Protein AF-A0A964MYG3-F1 (afdb_monomer_lite)

pLDDT: mean 88.91, std 10.72, range [57.62, 98.38]

Structure (mmCIF, N/CA/C/O backbone):
data_AF-A0A964MYG3-F1
#
_entry.id   AF-A0A964MYG3-F1
#
loop_
_atom_site.group_PDB
_atom_site.id
_atom_site.type_symbol
_atom_site.label_atom_id
_atom_site.label_alt_id
_atom_site.label_comp_id
_atom_site.label_asym_id
_atom_site.label_entity_id
_atom_site.label_seq_id
_atom_site.pdbx_PDB_ins_code
_atom_site.Cartn_x
_atom_site.Cartn_y
_atom_site.Cartn_z
_atom_site.occupancy
_atom_site.B_iso_or_equiv
_atom_site.auth_seq_id
_atom_site.auth_comp_id
_atom_site.auth_asym_id
_atom_site.auth_atom_id
_atom_site.pdbx_PDB_model_num
ATOM 1 N N . MET A 1 1 ? -3.605 -13.552 17.989 1.00 86.81 1 MET A N 1
ATOM 2 C CA . MET A 1 1 ? -2.666 -12.833 18.876 1.00 86.81 1 MET A CA 1
ATOM 3 C C . MET A 1 1 ? -3.352 -11.602 19.466 1.00 86.81 1 MET A C 1
ATOM 5 O O . MET A 1 1 ? -4.211 -11.042 18.786 1.00 86.81 1 MET A O 1
ATOM 9 N N . ARG A 1 2 ? -3.029 -11.218 20.711 1.00 92.75 2 ARG A N 1
ATOM 10 C CA . ARG A 1 2 ? -3.435 -9.932 21.303 1.00 92.75 2 ARG A CA 1
ATOM 11 C C . ARG A 1 2 ? -2.253 -8.973 21.215 1.00 92.75 2 ARG A C 1
ATOM 13 O O . ARG A 1 2 ? -1.173 -9.314 21.679 1.00 92.75 2 ARG A O 1
ATOM 20 N N . THR A 1 3 ? -2.466 -7.822 20.599 1.00 93.38 3 THR A N 1
ATOM 21 C CA . THR A 1 3 ? -1.456 -6.784 20.389 1.00 93.38 3 THR A CA 1
ATOM 22 C C . THR A 1 3 ? -2.061 -5.428 20.727 1.00 93.38 3 THR A C 1
ATOM 24 O O . THR A 1 3 ? -3.274 -5.243 20.608 1.00 93.38 3 THR A O 1
ATOM 27 N N . THR A 1 4 ? -1.215 -4.493 21.148 1.00 94.56 4 THR A N 1
ATOM 28 C CA . THR A 1 4 ? -1.571 -3.082 21.309 1.00 94.56 4 THR A CA 1
ATOM 29 C C . THR A 1 4 ? -0.782 -2.306 20.266 1.00 94.56 4 THR A C 1
ATOM 31 O O . THR A 1 4 ? 0.429 -2.485 20.167 1.00 94.56 4 THR A O 1
ATOM 34 N N . LEU A 1 5 ? -1.467 -1.490 19.471 1.00 93.94 5 LEU A N 1
ATOM 35 C CA . LEU A 1 5 ? -0.870 -0.670 18.423 1.00 93.94 5 LEU A CA 1
ATOM 36 C C . LEU A 1 5 ? -1.324 0.771 18.631 1.00 93.94 5 LEU A C 1
ATOM 38 O O . LEU A 1 5 ? -2.525 1.030 18.711 1.00 93.94 5 LEU A O 1
ATOM 42 N N . THR A 1 6 ? -0.371 1.690 18.714 1.00 96.88 6 THR A N 1
ATOM 43 C CA . THR A 1 6 ? -0.654 3.126 18.692 1.00 96.88 6 THR A CA 1
ATOM 44 C C . THR A 1 6 ? -0.891 3.549 17.245 1.00 96.88 6 THR A C 1
ATOM 46 O O . THR A 1 6 ? -0.105 3.192 16.371 1.00 96.88 6 THR A O 1
ATOM 49 N N . LEU A 1 7 ? -1.981 4.275 16.990 1.00 97.06 7 LEU A N 1
ATOM 50 C CA . LEU A 1 7 ? -2.366 4.749 15.661 1.00 97.06 7 LEU A CA 1
ATOM 51 C C . LEU A 1 7 ? -2.363 6.275 15.627 1.00 97.06 7 LEU A C 1
ATOM 53 O O . LEU A 1 7 ? -2.786 6.914 16.594 1.00 97.06 7 LEU A O 1
ATOM 57 N N . ASP A 1 8 ? -1.960 6.838 14.493 1.00 98.38 8 ASP A N 1
ATOM 58 C CA . ASP A 1 8 ? -2.132 8.263 14.233 1.00 98.38 8 ASP A CA 1
ATOM 59 C C . ASP A 1 8 ? -3.621 8.634 14.191 1.00 98.38 8 ASP A C 1
ATOM 61 O O . ASP A 1 8 ? -4.494 7.813 13.875 1.00 98.38 8 ASP A O 1
ATOM 65 N N . LYS A 1 9 ? -3.926 9.888 14.547 1.00 98.06 9 LYS A N 1
ATOM 66 C CA . LYS A 1 9 ? -5.309 10.363 14.728 1.00 98.06 9 LYS A CA 1
ATOM 67 C C . LYS A 1 9 ? -6.153 10.205 13.463 1.00 98.06 9 LYS A C 1
ATOM 69 O O . LYS A 1 9 ? -7.325 9.843 13.546 1.00 98.06 9 LYS A O 1
ATOM 74 N N . ASP A 1 10 ? -5.569 10.468 12.302 1.00 98.19 10 ASP A N 1
ATOM 75 C CA . ASP A 1 10 ? -6.223 10.350 11.000 1.00 98.19 10 ASP A CA 1
ATOM 76 C C . ASP A 1 10 ? -6.492 8.883 10.626 1.00 98.19 10 ASP A C 1
ATOM 78 O O . ASP A 1 10 ? -7.588 8.548 10.164 1.00 98.19 10 ASP A O 1
ATOM 82 N N . VAL A 1 11 ? -5.542 7.985 10.904 1.00 98.00 11 VAL A N 1
ATOM 83 C CA . VAL A 1 11 ? -5.693 6.544 10.667 1.00 98.00 11 VAL A CA 1
ATOM 84 C C . VAL A 1 11 ? -6.799 5.964 11.549 1.00 98.00 11 VAL A C 1
ATOM 86 O O . VAL A 1 11 ? -7.669 5.242 11.051 1.00 98.00 11 VAL A O 1
ATOM 89 N N . ALA A 1 12 ? -6.812 6.315 12.840 1.00 97.62 12 ALA A N 1
ATOM 90 C CA . ALA A 1 12 ? -7.852 5.894 13.776 1.00 97.62 12 ALA A CA 1
ATOM 91 C C . ALA A 1 12 ? -9.246 6.363 13.321 1.00 97.62 12 ALA A C 1
ATOM 93 O O . ALA A 1 12 ? -10.157 5.542 13.191 1.00 97.62 12 ALA A O 1
ATOM 94 N N . ALA A 1 13 ? -9.389 7.646 12.968 1.00 98.00 13 ALA A N 1
ATOM 95 C CA . ALA A 1 13 ? -10.651 8.206 12.482 1.00 98.00 13 ALA A CA 1
ATOM 96 C C . ALA A 1 13 ? -11.156 7.495 11.213 1.00 98.00 13 ALA A C 1
ATOM 98 O O . ALA A 1 13 ? -12.342 7.183 11.084 1.00 98.00 13 ALA A O 1
ATOM 99 N N . ARG A 1 14 ? -10.257 7.177 10.274 1.00 98.00 14 ARG A N 1
ATOM 100 C CA . ARG A 1 14 ? -10.614 6.474 9.033 1.00 98.00 14 ARG A CA 1
ATOM 101 C C . ARG A 1 14 ? -11.054 5.026 9.280 1.00 98.00 14 ARG A C 1
ATOM 103 O O . ARG A 1 14 ? -11.968 4.532 8.608 1.00 98.00 14 ARG A O 1
ATOM 110 N N . LEU A 1 15 ? -10.436 4.341 10.243 1.00 97.88 15 LEU A N 1
ATOM 111 C CA . LEU A 1 15 ? -10.843 2.996 10.658 1.00 97.88 15 LEU A CA 1
ATOM 112 C C . LEU A 1 15 ? -12.224 3.011 11.324 1.00 97.88 15 LEU A C 1
ATOM 114 O O . LEU A 1 15 ? -13.066 2.186 10.969 1.00 97.88 15 LEU A O 1
ATOM 118 N N . GLU A 1 16 ? -12.497 3.975 12.205 1.00 97.31 16 GLU A N 1
ATOM 119 C CA . GLU A 1 16 ? -13.811 4.147 12.843 1.00 97.31 16 GLU A CA 1
ATOM 120 C C . GLU A 1 16 ? -14.922 4.426 11.824 1.00 97.31 16 GLU A C 1
ATOM 122 O O . GLU A 1 16 ? -15.971 3.779 11.843 1.00 97.31 16 GLU A O 1
ATOM 127 N N . GLN A 1 17 ? -14.680 5.318 10.859 1.00 97.94 17 GLN A N 1
ATOM 128 C CA . GLN A 1 17 ? -15.620 5.559 9.759 1.00 97.94 17 GLN A CA 1
ATOM 129 C C . GLN A 1 17 ? -15.912 4.277 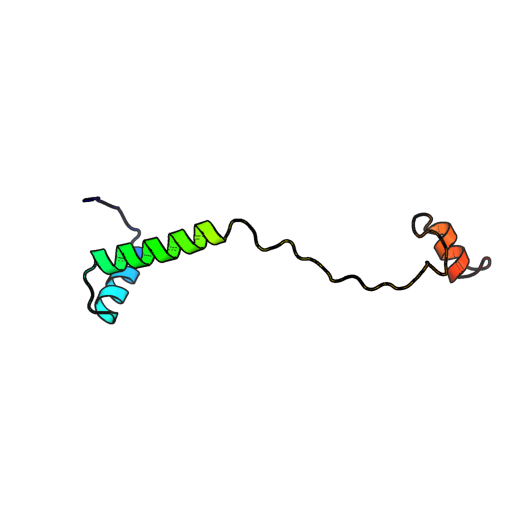8.969 1.00 97.94 17 GLN A C 1
ATOM 131 O O . GLN A 1 17 ? -17.055 4.011 8.589 1.00 97.94 17 GLN A O 1
ATOM 136 N N . THR A 1 18 ? -14.888 3.455 8.740 1.00 97.50 18 THR A N 1
ATOM 137 C CA . THR A 1 18 ? -15.030 2.192 8.010 1.00 97.50 18 THR A CA 1
ATOM 138 C C . THR A 1 18 ? -15.817 1.160 8.815 1.00 97.50 18 THR A C 1
ATOM 140 O O . THR A 1 18 ? -16.668 0.473 8.246 1.00 97.50 18 THR A O 1
ATOM 143 N N . VAL A 1 19 ? -15.592 1.082 10.129 1.00 98.00 19 VAL A N 1
ATOM 144 C CA . VAL A 1 19 ? -16.399 0.279 11.060 1.00 98.00 19 VAL A CA 1
ATOM 145 C C . VAL A 1 19 ? -17.865 0.681 10.984 1.00 98.00 19 VAL A C 1
ATOM 147 O O . VAL A 1 19 ? -18.713 -0.179 10.754 1.00 98.00 19 VAL A O 1
ATOM 150 N N . ASN A 1 20 ? -18.161 1.978 11.075 1.00 97.19 20 ASN A N 1
ATOM 151 C CA . ASN A 1 20 ? -19.531 2.492 11.025 1.00 97.19 20 ASN A CA 1
ATOM 152 C C . ASN A 1 20 ? -20.210 2.186 9.684 1.00 97.19 20 ASN A C 1
ATOM 154 O O . ASN A 1 20 ? -21.366 1.763 9.647 1.00 97.19 20 ASN A O 1
ATOM 158 N N . LYS A 1 21 ? -19.476 2.337 8.575 1.00 97.44 21 LYS A N 1
ATOM 159 C CA . LYS A 1 21 ? -19.987 2.072 7.225 1.00 97.44 21 LYS A CA 1
ATOM 160 C C . LYS A 1 21 ? -20.250 0.587 6.971 1.00 97.44 21 LYS A C 1
ATOM 162 O O . LYS A 1 21 ? -21.238 0.248 6.329 1.00 97.44 21 LYS A O 1
ATOM 167 N N . ARG A 1 22 ? -19.356 -0.295 7.429 1.00 95.62 22 ARG A N 1
ATOM 168 C CA . ARG A 1 22 ? -19.420 -1.742 7.152 1.00 95.62 22 ARG A CA 1
ATOM 169 C C . ARG A 1 22 ? -20.150 -2.541 8.230 1.00 95.62 22 ARG A C 1
ATOM 171 O O . ARG A 1 22 ? -20.482 -3.693 7.980 1.00 95.62 22 ARG A O 1
ATOM 178 N N . ARG A 1 23 ? -20.395 -1.948 9.404 1.00 96.81 23 ARG A N 1
ATOM 179 C CA . ARG A 1 23 ? -20.972 -2.602 10.591 1.00 96.81 23 ARG A CA 1
ATOM 180 C C . ARG A 1 23 ? -20.205 -3.866 10.998 1.00 96.81 23 ARG A C 1
ATOM 182 O O . ARG A 1 23 ? -20.794 -4.891 11.324 1.00 96.81 23 ARG A O 1
ATOM 189 N N . LEU A 1 24 ? -18.875 -3.784 10.965 1.00 96.88 24 LEU A N 1
ATOM 190 C CA . LEU A 1 24 ? -17.971 -4.871 11.346 1.00 96.88 24 LEU A CA 1
ATOM 191 C C . LEU A 1 24 ? -17.170 -4.500 12.599 1.00 96.88 24 LEU A C 1
ATOM 193 O O . LEU A 1 24 ? -16.883 -3.322 12.800 1.00 96.88 24 LEU A O 1
ATOM 197 N N . PRO A 1 25 ? -16.739 -5.478 13.415 1.00 97.31 25 PRO A N 1
ATOM 198 C CA . PRO A 1 25 ? -15.886 -5.206 14.568 1.00 97.31 25 PRO A CA 1
ATOM 199 C C . PRO A 1 25 ? -14.586 -4.490 14.173 1.00 97.31 25 PRO A C 1
ATOM 201 O O . PRO A 1 25 ? -13.964 -4.843 13.168 1.00 97.31 25 PRO A O 1
ATOM 204 N N . PHE A 1 26 ? -14.122 -3.554 15.009 1.00 95.50 26 PHE A N 1
ATOM 205 C CA . PHE A 1 26 ? -12.897 -2.772 14.769 1.00 95.50 26 PHE A CA 1
ATOM 206 C C . PHE A 1 26 ? -11.686 -3.653 14.436 1.00 95.50 26 PHE A C 1
ATOM 208 O O . PHE A 1 26 ? -10.986 -3.417 13.457 1.00 95.50 26 PHE A O 1
ATOM 215 N N . LYS A 1 27 ? -11.504 -4.753 15.176 1.00 95.62 27 LYS A N 1
ATOM 216 C CA . LYS A 1 27 ? -10.448 -5.744 14.920 1.00 95.62 27 LYS A CA 1
ATOM 217 C C . LYS A 1 27 ? -10.508 -6.337 13.507 1.00 95.62 27 LYS A C 1
ATOM 219 O O . LYS A 1 27 ? -9.462 -6.579 12.910 1.00 95.62 27 LYS A O 1
ATOM 224 N N . THR A 1 28 ? -11.701 -6.622 12.993 1.00 97.38 28 THR A N 1
ATOM 225 C CA . THR A 1 28 ? -11.870 -7.181 11.645 1.00 97.38 28 THR A CA 1
ATOM 226 C C . THR A 1 28 ? -11.445 -6.153 10.607 1.00 97.38 28 THR A C 1
ATOM 228 O O . THR A 1 28 ? -10.602 -6.452 9.769 1.00 97.38 28 THR A O 1
ATOM 231 N N . VAL A 1 29 ? -11.932 -4.916 10.743 1.00 97.81 29 VAL A N 1
ATOM 232 C CA . VAL A 1 29 ? -11.589 -3.811 9.839 1.00 97.81 29 VAL A CA 1
ATOM 233 C C . VAL A 1 29 ? -10.084 -3.531 9.828 1.00 97.81 29 VAL A C 1
ATOM 235 O O . VAL A 1 29 ? -9.503 -3.413 8.752 1.00 97.81 29 VAL A O 1
ATOM 238 N N . VAL A 1 30 ? -9.440 -3.488 11.000 1.00 96.94 30 VAL A N 1
ATOM 239 C CA . VAL A 1 30 ? -7.983 -3.301 11.117 1.00 96.94 30 VAL A CA 1
ATOM 240 C C . VAL A 1 30 ? -7.225 -4.418 10.409 1.00 96.94 30 VAL A C 1
ATOM 242 O O . VAL A 1 30 ? -6.347 -4.143 9.597 1.00 96.94 30 VAL A O 1
ATOM 245 N N . ASN A 1 31 ? -7.565 -5.680 10.677 1.00 97.06 31 ASN A N 1
ATOM 246 C CA . ASN A 1 31 ? -6.854 -6.800 10.064 1.00 97.06 31 ASN A CA 1
ATOM 247 C C . ASN A 1 31 ? -7.049 -6.851 8.546 1.00 97.06 31 ASN A C 1
ATOM 249 O O . ASN A 1 31 ? -6.099 -7.145 7.828 1.00 97.06 31 ASN A O 1
ATOM 253 N N . ASP A 1 32 ? -8.247 -6.553 8.046 1.00 97.62 32 ASP A N 1
ATOM 254 C CA . ASP A 1 32 ? -8.510 -6.531 6.605 1.00 97.62 32 ASP A CA 1
ATOM 255 C C . ASP A 1 32 ? -7.743 -5.402 5.913 1.00 97.62 32 ASP A C 1
ATOM 257 O O . ASP A 1 32 ? -7.135 -5.624 4.865 1.00 97.62 32 ASP A O 1
ATOM 261 N N . ALA A 1 33 ? -7.706 -4.214 6.525 1.00 97.06 33 ALA A N 1
ATOM 262 C CA . ALA A 1 33 ? -6.914 -3.094 6.032 1.00 97.06 33 ALA A CA 1
ATOM 263 C C . ALA A 1 33 ? -5.413 -3.427 6.009 1.00 97.06 33 ALA A C 1
ATOM 265 O O . ALA A 1 33 ? -4.752 -3.187 5.000 1.00 97.06 33 ALA A O 1
ATOM 266 N N . LEU A 1 34 ? -4.886 -4.034 7.079 1.00 96.75 34 LEU A N 1
ATOM 267 C CA . LEU A 1 34 ? -3.483 -4.446 7.155 1.00 96.75 34 LEU A CA 1
ATOM 268 C C . LEU A 1 34 ? -3.141 -5.511 6.109 1.00 96.75 34 LEU A C 1
ATOM 270 O O . LEU A 1 34 ? -2.132 -5.375 5.431 1.00 96.75 34 LEU A O 1
ATOM 274 N N . ARG A 1 35 ? -3.983 -6.535 5.915 1.00 97.31 35 ARG A N 1
ATOM 275 C CA . ARG A 1 35 ? -3.764 -7.554 4.871 1.00 97.31 35 ARG A CA 1
ATOM 276 C C . ARG A 1 35 ? -3.718 -6.940 3.477 1.00 97.31 35 ARG A C 1
ATOM 278 O O . ARG A 1 35 ? -2.840 -7.285 2.688 1.00 97.31 35 ARG A O 1
ATOM 285 N N . ALA A 1 36 ? -4.648 -6.032 3.180 1.00 96.06 36 ALA A N 1
ATOM 286 C CA . ALA A 1 36 ? -4.677 -5.332 1.902 1.00 96.06 36 ALA A CA 1
ATOM 287 C C . ALA A 1 36 ? -3.424 -4.463 1.713 1.00 96.06 36 ALA A C 1
ATOM 289 O O . ALA A 1 36 ? -2.808 -4.513 0.653 1.00 96.06 36 ALA A O 1
ATOM 290 N N . GLY A 1 37 ? -3.016 -3.721 2.747 1.00 94.19 37 GLY A N 1
ATOM 291 C CA . GLY A 1 37 ? -1.805 -2.900 2.728 1.00 94.19 37 GLY A CA 1
ATOM 292 C C . GLY A 1 37 ? -0.532 -3.723 2.527 1.00 94.19 37 GLY A C 1
ATOM 293 O O . GLY A 1 37 ? 0.246 -3.421 1.629 1.00 94.19 37 GLY A O 1
ATOM 294 N N . LEU A 1 38 ? -0.359 -4.804 3.293 1.00 95.19 38 LEU A N 1
ATOM 295 C CA . LEU A 1 38 ? 0.784 -5.715 3.161 1.00 95.19 38 LEU A CA 1
ATOM 296 C C . LEU A 1 38 ? 0.840 -6.342 1.764 1.00 95.19 38 LEU A C 1
ATOM 298 O O . LEU A 1 38 ? 1.889 -6.328 1.137 1.00 95.19 38 LEU A O 1
ATOM 302 N N . SER A 1 39 ? -0.305 -6.756 1.210 1.00 92.81 39 SER A N 1
ATOM 303 C CA . SER A 1 39 ? -0.367 -7.293 -0.158 1.00 92.81 39 SER A CA 1
ATOM 304 C C . SER A 1 39 ? 0.079 -6.283 -1.222 1.00 92.81 39 SER A C 1
ATOM 306 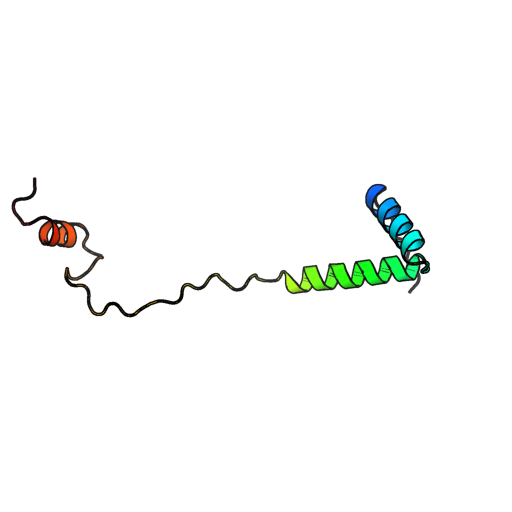O O . SER A 1 39 ? 0.575 -6.679 -2.273 1.00 92.81 39 SER A O 1
ATOM 308 N N . LEU A 1 40 ? -0.141 -4.983 -1.000 1.00 91.00 40 LEU A N 1
ATOM 309 C CA . LEU A 1 40 ? 0.316 -3.929 -1.909 1.00 91.00 40 LEU A CA 1
ATOM 310 C C . LEU A 1 40 ? 1.812 -3.659 -1.750 1.00 91.00 40 LEU A C 1
ATOM 312 O O . LEU A 1 40 ? 2.497 -3.484 -2.754 1.00 91.00 40 LEU A O 1
ATOM 316 N N . ILE A 1 41 ? 2.310 -3.660 -0.511 1.00 89.19 41 ILE A N 1
ATOM 317 C CA . ILE A 1 41 ? 3.739 -3.518 -0.211 1.00 89.19 41 ILE A CA 1
ATOM 318 C C . ILE A 1 41 ? 4.514 -4.661 -0.874 1.00 89.19 41 ILE A C 1
ATOM 320 O O . ILE A 1 41 ? 5.444 -4.392 -1.635 1.00 89.19 41 ILE A O 1
ATOM 324 N N . ASP A 1 42 ? 4.051 -5.900 -0.689 1.00 86.31 42 ASP A N 1
ATOM 325 C CA . ASP A 1 42 ? 4.651 -7.107 -1.265 1.00 86.31 42 ASP A CA 1
ATOM 326 C C . ASP A 1 42 ? 4.599 -7.109 -2.799 1.00 86.31 42 ASP A C 1
ATOM 328 O O . ASP A 1 42 ? 5.520 -7.579 -3.456 1.00 86.31 42 ASP A O 1
ATOM 332 N N . LYS A 1 43 ? 3.539 -6.551 -3.400 1.00 81.19 43 LYS A N 1
ATOM 333 C CA . LYS A 1 43 ? 3.431 -6.407 -4.863 1.00 81.19 43 LYS A CA 1
ATOM 334 C C . LYS A 1 43 ? 4.297 -5.288 -5.435 1.00 81.19 43 LYS A C 1
ATOM 336 O O . LYS A 1 43 ? 4.584 -5.312 -6.628 1.00 81.19 43 LYS A O 1
ATOM 341 N N . SER A 1 44 ? 4.690 -4.299 -4.634 1.00 65.00 44 SER A N 1
ATOM 342 C CA . SER A 1 44 ? 5.446 -3.138 -5.122 1.00 65.00 44 SER A CA 1
ATOM 343 C C . SER A 1 44 ? 6.923 -3.431 -5.415 1.00 65.00 44 SER A C 1
ATOM 345 O O . SER A 1 44 ? 7.646 -2.529 -5.833 1.00 65.00 44 SER A O 1
ATOM 347 N N . THR A 1 45 ? 7.376 -4.684 -5.286 1.00 62.34 45 THR A N 1
ATOM 348 C CA . THR A 1 45 ? 8.766 -5.124 -5.522 1.00 62.34 45 THR A CA 1
ATOM 349 C C . THR A 1 45 ? 9.208 -5.110 -6.995 1.00 62.34 45 THR A C 1
ATOM 351 O O . THR A 1 45 ? 10.092 -5.860 -7.394 1.00 62.34 45 THR A O 1
ATOM 354 N N . GLY A 1 46 ? 8.633 -4.235 -7.814 1.00 62.44 46 GLY A N 1
ATOM 35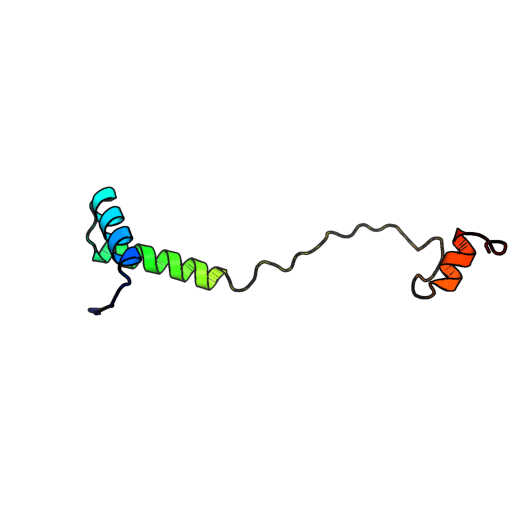5 C CA . GLY A 1 46 ? 9.059 -3.976 -9.180 1.00 62.44 46 GLY A CA 1
ATOM 356 C C . GLY A 1 46 ? 7.858 -3.783 -10.083 1.00 62.44 46 GLY A C 1
ATOM 357 O O . GLY A 1 46 ? 7.217 -4.752 -10.486 1.00 62.44 46 GLY A O 1
ATOM 358 N N . SER A 1 47 ? 7.584 -2.534 -10.474 1.00 65.56 47 SER A N 1
ATOM 359 C CA . SER A 1 47 ? 6.930 -2.347 -11.769 1.00 65.56 47 SER A CA 1
ATOM 360 C C . SER A 1 47 ? 7.783 -3.103 -12.791 1.00 65.56 47 SER A C 1
ATOM 362 O O . SER A 1 47 ? 9.011 -2.950 -12.745 1.00 65.56 47 SER A O 1
ATOM 364 N N . PRO A 1 48 ? 7.196 -3.928 -13.677 1.00 69.69 48 PRO A N 1
ATOM 365 C CA . PRO A 1 48 ? 7.977 -4.542 -14.737 1.00 69.69 48 PRO A CA 1
ATOM 366 C C . PRO A 1 48 ? 8.748 -3.428 -15.442 1.00 69.69 48 PRO A C 1
ATOM 368 O O . PRO A 1 48 ? 8.185 -2.358 -15.704 1.00 69.69 48 PRO A O 1
ATOM 371 N N . ALA A 1 49 ? 10.048 -3.645 -15.658 1.00 75.94 49 ALA A N 1
ATOM 372 C CA . ALA A 1 49 ? 10.876 -2.681 -16.364 1.00 75.94 49 ALA A CA 1
ATOM 373 C C . ALA A 1 49 ? 10.161 -2.304 -17.663 1.00 75.94 49 ALA A C 1
ATOM 375 O O . ALA A 1 49 ? 9.713 -3.184 -18.405 1.00 75.94 49 ALA A O 1
ATOM 376 N N . PHE A 1 50 ? 9.999 -1.002 -17.899 1.00 80.50 50 PHE A N 1
ATOM 377 C CA . PHE A 1 50 ? 9.360 -0.526 -19.114 1.00 80.50 50 PHE A CA 1
ATOM 378 C C . PHE A 1 50 ? 10.132 -1.082 -20.315 1.00 80.50 50 PHE A C 1
ATOM 380 O O . PHE A 1 50 ? 11.334 -0.848 -20.446 1.00 80.50 50 PHE A O 1
ATOM 387 N N . ARG A 1 51 ? 9.454 -1.860 -21.163 1.00 82.50 51 ARG A N 1
ATOM 388 C CA . ARG A 1 51 ? 10.056 -2.500 -22.333 1.00 82.50 51 ARG A CA 1
ATOM 389 C C . ARG A 1 51 ? 9.356 -1.998 -23.584 1.00 82.50 51 ARG A C 1
ATOM 391 O O . ARG A 1 51 ? 8.176 -2.270 -23.784 1.00 82.50 51 ARG A O 1
ATOM 398 N N . THR A 1 52 ? 10.095 -1.290 -24.428 1.00 87.81 52 THR A N 1
ATOM 399 C CA . THR A 1 52 ? 9.630 -0.911 -25.763 1.00 87.81 52 THR A CA 1
ATOM 400 C C . THR A 1 52 ? 9.684 -2.134 -26.673 1.00 87.81 52 THR A C 1
ATOM 402 O O . THR A 1 52 ? 10.717 -2.803 -26.754 1.00 87.81 52 THR A O 1
ATOM 405 N N . THR A 1 53 ? 8.588 -2.434 -27.370 1.00 90.19 53 THR A N 1
ATOM 406 C CA . THR A 1 53 ? 8.605 -3.417 -28.459 1.00 90.19 53 THR A CA 1
ATOM 407 C C . THR A 1 53 ? 9.364 -2.807 -29.632 1.00 90.19 53 THR A C 1
ATOM 409 O O . THR A 1 53 ? 8.897 -1.847 -30.239 1.00 90.19 53 THR A O 1
ATOM 412 N N . GLY A 1 54 ? 10.558 -3.330 -29.913 1.00 90.81 54 GLY A N 1
ATOM 413 C CA . GLY A 1 54 ? 11.336 -2.933 -31.084 1.00 90.81 54 GLY A CA 1
ATOM 414 C C . GLY A 1 54 ? 10.668 -3.373 -32.388 1.00 90.81 54 GLY A C 1
ATOM 415 O O . GLY A 1 54 ? 9.877 -4.317 -32.405 1.00 90.81 54 GLY A O 1
ATOM 416 N N . PHE A 1 55 ? 11.016 -2.694 -33.476 1.00 91.75 55 PHE A N 1
ATOM 417 C CA . PHE A 1 55 ? 10.639 -3.061 -34.837 1.00 91.75 55 PHE A CA 1
ATOM 418 C C . PHE A 1 55 ? 11.910 -3.186 -35.680 1.00 91.75 55 PHE A C 1
ATOM 420 O O . PHE A 1 55 ? 12.828 -2.381 -35.520 1.00 91.75 55 PHE A O 1
ATOM 427 N N . ASP A 1 56 ? 11.973 -4.199 -36.543 1.00 91.31 56 ASP A N 1
ATOM 428 C CA . ASP A 1 56 ? 13.109 -4.401 -37.442 1.00 91.31 56 ASP A CA 1
ATOM 429 C C . ASP A 1 56 ? 13.012 -3.432 -38.628 1.00 91.31 56 ASP A C 1
ATOM 431 O O . ASP A 1 56 ? 12.134 -3.557 -39.481 1.00 91.31 56 ASP A O 1
ATOM 435 N N . L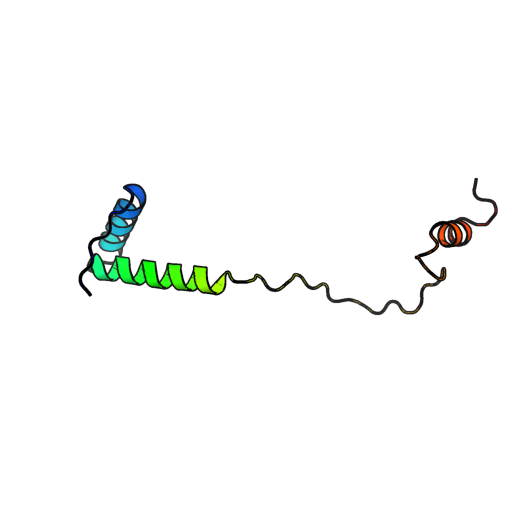EU A 1 57 ? 13.899 -2.436 -38.652 1.00 90.88 57 LEU A N 1
ATOM 436 C CA . LEU A 1 57 ? 13.997 -1.442 -39.725 1.00 90.88 57 LEU A CA 1
ATOM 437 C C . LEU A 1 57 ? 14.967 -1.870 -40.840 1.00 90.88 57 LEU A C 1
ATOM 439 O O . LEU A 1 57 ? 15.145 -1.129 -41.805 1.00 90.88 57 LEU A O 1
ATOM 443 N N . GLY A 1 58 ? 15.589 -3.047 -40.722 1.00 92.44 58 GLY A N 1
ATOM 444 C CA . GLY A 1 58 ? 16.681 -3.472 -41.587 1.00 92.44 58 GLY A CA 1
ATOM 445 C C . GLY A 1 58 ? 18.010 -2.764 -41.276 1.00 92.44 58 GLY A C 1
ATOM 446 O O . GLY A 1 58 ? 18.147 -2.076 -40.260 1.00 92.44 58 GLY A O 1
ATOM 447 N N . PRO A 1 59 ? 19.035 -2.954 -42.127 1.00 89.75 59 PRO A N 1
ATOM 448 C CA . PRO A 1 59 ? 20.344 -2.339 -41.933 1.00 89.75 59 PRO A CA 1
ATOM 449 C C . PRO A 1 59 ? 20.294 -0.815 -42.115 1.00 89.75 59 PRO A C 1
ATOM 451 O O . PRO A 1 59 ? 19.558 -0.294 -42.952 1.00 89.75 59 PRO A O 1
ATOM 454 N N . SER A 1 60 ? 21.137 -0.098 -41.367 1.00 88.81 60 SER A N 1
ATOM 455 C CA . SER A 1 60 ? 21.287 1.356 -41.497 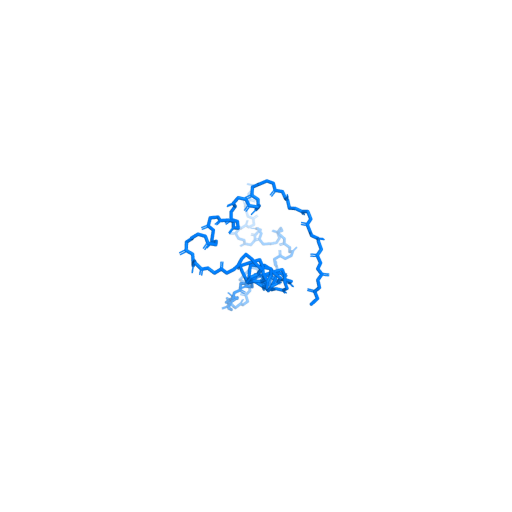1.00 88.81 60 SER A CA 1
ATOM 456 C C . SER A 1 60 ? 21.711 1.752 -42.916 1.00 88.81 60 SER A C 1
ATOM 458 O O . SER A 1 60 ? 22.725 1.274 -43.427 1.00 88.81 60 SER A O 1
ATOM 460 N N . LEU A 1 61 ? 20.971 2.678 -43.532 1.00 87.19 61 LEU A N 1
ATOM 461 C CA . LEU A 1 61 ? 21.260 3.198 -44.877 1.00 87.19 61 LEU A CA 1
ATOM 462 C C . LEU A 1 61 ? 22.513 4.086 -44.925 1.00 87.19 61 LEU A C 1
ATOM 464 O O . LEU A 1 61 ? 23.101 4.289 -45.989 1.00 87.19 61 LEU A O 1
ATOM 468 N N . VAL A 1 62 ? 22.918 4.618 -43.771 1.00 88.00 62 VAL A N 1
ATOM 469 C CA . VAL A 1 62 ? 24.037 5.561 -43.632 1.00 88.00 62 VAL A CA 1
ATOM 470 C C . VAL A 1 62 ? 25.282 4.920 -43.014 1.00 88.00 62 VAL A C 1
ATOM 472 O O . VAL A 1 62 ? 26.289 5.593 -42.832 1.00 88.00 62 VAL A O 1
ATOM 475 N N . GLY A 1 63 ? 25.249 3.611 -42.746 1.00 85.56 63 GLY A N 1
ATOM 476 C CA . GLY A 1 63 ? 26.343 2.894 -42.092 1.00 85.56 63 GLY A CA 1
ATOM 477 C C . GLY A 1 63 ? 26.277 2.975 -40.566 1.00 85.56 63 GLY A C 1
ATOM 478 O O . GLY A 1 63 ? 25.190 3.067 -39.989 1.00 85.56 63 GLY A O 1
ATOM 479 N N . SER A 1 64 ? 27.433 2.871 -39.907 1.00 87.50 64 SER A N 1
ATOM 480 C CA . SER A 1 64 ? 27.515 2.887 -38.442 1.00 87.50 64 SER A CA 1
ATOM 481 C C . SER A 1 64 ? 27.084 4.239 -37.877 1.00 87.50 64 SER A C 1
ATOM 483 O O . SER A 1 64 ? 27.584 5.271 -38.312 1.00 87.50 64 SER A O 1
ATOM 485 N N . LEU A 1 65 ? 26.199 4.225 -36.877 1.00 89.25 65 LEU A N 1
ATOM 486 C CA . LEU A 1 65 ? 25.775 5.433 -36.160 1.00 89.25 65 LEU A CA 1
ATOM 487 C C . LEU A 1 65 ? 26.747 5.843 -35.042 1.00 89.25 65 LEU A C 1
ATOM 489 O O . LEU A 1 65 ? 26.568 6.902 -34.446 1.00 89.25 65 LEU A O 1
ATOM 493 N N . ASP A 1 66 ? 27.776 5.034 -34.776 1.00 92.50 66 ASP A N 1
ATOM 494 C CA . ASP A 1 66 ? 28.824 5.364 -33.802 1.00 92.50 66 ASP A CA 1
ATOM 495 C C . ASP A 1 66 ? 29.808 6.420 -34.343 1.00 92.50 66 ASP A C 1
ATOM 497 O O . ASP A 1 66 ? 30.525 7.054 -33.570 1.00 92.50 66 ASP A O 1
ATOM 501 N N . ASP A 1 67 ? 29.825 6.641 -35.663 1.00 89.50 67 ASP A N 1
ATOM 502 C CA . ASP A 1 67 ? 30.550 7.735 -36.315 1.00 89.50 67 ASP A CA 1
ATOM 503 C C . ASP A 1 67 ? 29.575 8.840 -36.734 1.00 89.50 67 ASP A C 1
ATOM 505 O O . ASP A 1 67 ? 29.085 8.895 -37.864 1.00 89.50 67 ASP A O 1
ATOM 509 N N . VAL A 1 68 ? 29.291 9.742 -35.796 1.00 90.06 68 VAL A N 1
ATOM 510 C CA . VAL A 1 68 ? 28.375 10.868 -36.025 1.00 90.06 68 VAL A CA 1
ATOM 511 C C . VAL A 1 68 ? 28.838 11.741 -37.196 1.00 90.06 68 VAL A C 1
ATOM 513 O O . VAL A 1 68 ? 28.006 12.206 -37.972 1.00 90.06 68 VAL A O 1
ATOM 516 N N . HIS A 1 69 ? 30.148 11.949 -37.361 1.00 86.81 69 HIS A N 1
ATOM 517 C CA . HIS A 1 69 ? 30.673 12.801 -38.429 1.00 86.81 69 HIS A CA 1
ATOM 518 C C . HIS A 1 69 ? 30.465 12.163 -39.807 1.00 86.81 69 HIS A C 1
ATOM 520 O O . HIS A 1 69 ? 29.964 12.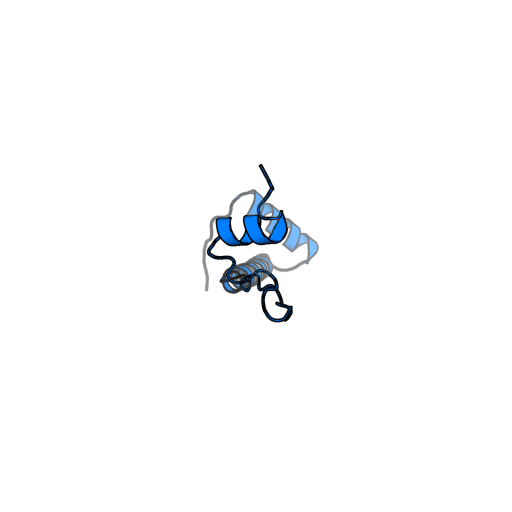823 -40.716 1.00 86.81 69 HIS A O 1
ATOM 526 N N . GLY A 1 70 ? 30.770 10.869 -39.942 1.00 86.19 70 GLY A N 1
ATOM 527 C CA . GLY A 1 70 ? 30.527 10.114 -41.171 1.00 86.19 70 GLY A CA 1
ATOM 528 C C . GLY A 1 70 ? 29.045 10.045 -41.547 1.00 86.19 70 GLY A C 1
ATOM 529 O O . GLY A 1 70 ? 28.699 10.164 -42.724 1.00 86.19 70 GLY A O 1
ATOM 530 N N . VAL A 1 71 ? 28.154 9.921 -40.556 1.00 91.00 71 VAL A N 1
ATOM 531 C CA . VAL A 1 71 ? 26.702 9.978 -40.781 1.00 91.00 71 VAL A CA 1
ATOM 532 C C . VAL A 1 71 ? 26.280 11.342 -41.321 1.00 91.00 71 VAL A C 1
ATOM 534 O O . VAL A 1 71 ? 25.580 11.389 -42.331 1.00 91.00 71 VAL A O 1
ATOM 537 N N . LEU A 1 72 ? 26.711 12.439 -40.691 1.00 88.94 72 LEU A N 1
ATOM 538 C CA . LEU A 1 72 ? 26.356 13.793 -41.127 1.00 88.94 72 LEU A CA 1
ATOM 539 C C . LEU A 1 72 ? 26.859 14.076 -42.546 1.00 88.94 72 LEU A C 1
ATOM 541 O O . LEU A 1 72 ? 26.059 14.451 -43.397 1.00 88.94 72 LEU A O 1
ATOM 545 N N . ALA A 1 73 ? 28.123 13.768 -42.851 1.00 86.81 73 ALA A N 1
ATOM 546 C CA . ALA A 1 73 ? 28.681 13.944 -44.195 1.00 86.81 73 ALA A CA 1
ATOM 547 C C . ALA A 1 73 ? 27.891 13.171 -45.270 1.00 86.81 73 ALA A C 1
ATOM 549 O O . ALA A 1 73 ? 27.689 13.653 -46.385 1.00 86.81 73 ALA A O 1
ATOM 550 N N . ARG A 1 74 ? 27.399 11.972 -44.933 1.00 83.44 74 ARG A N 1
ATOM 551 C CA . ARG A 1 74 ? 26.628 11.127 -45.854 1.00 83.44 74 ARG A CA 1
ATOM 552 C C . ARG A 1 74 ? 25.179 11.586 -46.034 1.00 83.44 74 ARG A C 1
ATOM 554 O O . ARG A 1 74 ? 24.607 11.345 -47.094 1.00 83.44 74 ARG A O 1
ATOM 561 N N . VAL A 1 75 ? 24.585 12.201 -45.011 1.00 86.38 75 VAL A N 1
ATOM 562 C CA . VAL A 1 75 ? 23.204 12.714 -45.041 1.00 86.38 75 VAL A CA 1
ATOM 563 C C . VAL A 1 75 ? 23.136 14.107 -45.666 1.00 86.38 75 VAL A C 1
ATOM 565 O O . VAL A 1 75 ? 22.233 14.374 -46.454 1.00 86.38 75 VAL A O 1
ATOM 568 N N . GLU A 1 76 ? 24.078 14.984 -45.329 1.00 85.12 76 GLU A N 1
ATOM 569 C CA . GLU A 1 76 ? 24.089 16.391 -45.741 1.00 85.12 76 GLU A CA 1
ATOM 570 C C . GLU A 1 76 ? 24.834 16.614 -47.073 1.00 85.12 76 GLU A C 1
ATOM 572 O O . GLU A 1 76 ? 24.571 17.594 -47.773 1.00 85.12 76 GLU A O 1
ATOM 577 N N . GLY A 1 77 ? 25.698 15.666 -47.462 1.00 70.75 77 GLY A N 1
ATOM 578 C CA . GLY A 1 77 ? 26.580 15.740 -48.629 1.00 70.75 77 GLY A CA 1
ATOM 579 C C . GLY A 1 77 ? 27.943 16.357 -48.291 1.00 70.75 77 GLY A C 1
ATOM 580 O O . GLY A 1 77 ? 28.043 17.211 -47.415 1.00 70.75 77 GLY A O 1
ATOM 581 N N . GLU A 1 78 ? 29.004 15.958 -49.007 1.00 62.91 78 GLU A N 1
ATOM 582 C CA . GLU A 1 78 ? 30.397 16.391 -48.738 1.00 62.91 78 GLU A CA 1
ATOM 583 C C . GLU A 1 78 ? 30.637 17.910 -48.891 1.00 62.91 78 GLU A C 1
ATOM 585 O O . GLU A 1 78 ? 31.673 18.421 -48.477 1.00 62.91 78 GLU A O 1
ATOM 590 N N . GLU A 1 79 ? 29.666 18.638 -49.450 1.00 60.97 79 GLU A N 1
ATOM 591 C CA . GLU A 1 79 ? 29.688 20.091 -49.665 1.00 60.97 79 GLU A CA 1
ATOM 592 C C . GLU A 1 79 ? 28.939 20.881 -48.566 1.00 60.97 79 GLU A C 1
ATOM 594 O O . GLU A 1 79 ? 28.795 22.102 -48.671 1.00 60.97 79 GLU A O 1
ATOM 599 N N . HIS A 1 80 ? 28.417 20.218 -47.524 1.00 60.69 80 HIS A N 1
ATOM 600 C CA . HIS A 1 80 ? 27.719 20.894 -46.426 1.00 60.69 80 HIS A CA 1
ATOM 601 C C . HIS A 1 80 ? 28.716 21.628 -45.512 1.00 60.69 80 HIS A C 1
ATOM 603 O O . HIS A 1 80 ? 29.703 21.043 -45.063 1.00 60.69 80 HIS A O 1
ATOM 609 N N . ARG A 1 81 ? 28.480 22.923 -45.260 1.00 57.62 81 ARG A N 1
ATOM 610 C CA . ARG A 1 81 ? 29.378 23.827 -44.522 1.00 57.62 81 ARG A CA 1
ATOM 611 C C . ARG A 1 81 ? 28.703 24.423 -43.298 1.00 57.62 81 ARG A C 1
ATOM 613 O O . ARG A 1 81 ? 27.541 24.858 -43.445 1.00 57.62 81 ARG A O 1
#

Sequence (81 aa):
MRTTLTLDKDVAARLEQTVNKRRLPFKTVVNDALRAGLSLIDKSTGSPAFRTTGFDLGPSLVGSLDDVHGVLARVEGEEHR

Foldseek 3Di:
DDDDDDDDPVRVVVLVVVCVVVVDDSVVSVVVVVVVVVVVVVVVPDDDPDDDDDDPPDDDPQPDVVPVPSSCCSVVPVPDD

Radius of gyration: 30.11 Å; chains: 1; bounding box: 52×37×71 Å

Secondary structure (DSSP, 8-state):
--------HHHHHHHHHHHHHHT--HHHHHHHHHHHHHHHHHHTS-PPPP--------S-TT--TT-HHHHHHHHH-TT--